Protein AF-A0A2H0I607-F1 (afdb_monomer)

Foldseek 3Di:
DQKDQQVVLQVDDFFDKDKDKDWAADDPCLPVFKDFPHTWIWIWIWTRHPFWIKIFTQWTWGWIDGPNDIDTDIDGGDIATEGCDDDPVCNPRHHYQDPRMGHCSVVSVVSRVVRVD

Solvent-accessible surface area (backbone atoms only — not comparable to full-atom values): 6688 Å² total; per-residue (Å²): 126,63,66,42,82,42,48,69,48,70,72,48,56,65,69,46,70,50,77,49,76,48,75,44,78,61,64,83,69,75,46,92,71,49,38,62,78,40,48,44,32,38,32,35,40,37,30,18,44,95,66,32,37,39,40,30,32,62,31,40,36,36,29,33,36,46,98,88,44,82,43,79,43,77,48,59,76,47,75,49,56,30,25,69,66,88,49,88,91,56,75,74,88,66,44,63,40,58,93,39,28,40,72,42,56,64,55,55,50,52,56,53,48,67,70,74,110

Mean predicted aligned error: 4.35 Å

Sequence (117 aa):
MFHLNVADLLSSYAGDSRELAFNGEVIPGFYPDIVFTKPLSFQLKLVSLDDGIEVIFEILQTEVEYEGDFYMVSISDISRTFREQYDPLAPDDIKFIDKGNIDLKEVLHEEILMAIL

pLDDT: mean 90.96, std 8.46, range [55.78, 97.62]

Secondary structure (DSSP, 8-state):
--EEE-HHHHTS-TT-EEEEEEEEPPPTTSSSSEEESS-EEEEEEEEEETTEEEEEEEEEEEEEEETTEEEEEEE-SEEEEEESS--TT--SS-EE-BTTEEE-HHHHHHHHHHHH-

Nearest PDB structures (foldseek):
  3va8-assembly1_A-2  TM=5.061E-01  e=9.940E+00  Fusarium graminearum

Structure (mmCIF, N/CA/C/O backbone):
data_AF-A0A2H0I607-F1
#
_entry.id   AF-A0A2H0I607-F1
#
loop_
_atom_site.group_PDB
_atom_site.id
_atom_site.type_symbol
_atom_site.label_atom_id
_atom_site.label_alt_id
_atom_site.label_comp_id
_atom_site.label_asym_id
_atom_site.label_entity_id
_atom_site.label_seq_id
_atom_site.pdbx_PDB_ins_code
_atom_site.Cartn_x
_atom_site.Cartn_y
_atom_site.Cartn_z
_atom_site.occupancy
_atom_site.B_iso_or_equiv
_atom_site.auth_seq_id
_atom_site.auth_comp_id
_atom_site.auth_asym_id
_atom_site.auth_atom_id
_atom_site.pdbx_PDB_model_num
ATOM 1 N N . MET A 1 1 ? -7.752 6.379 -3.415 1.00 74.38 1 MET A N 1
ATOM 2 C CA . MET A 1 1 ? -6.983 6.652 -2.178 1.00 74.38 1 MET A CA 1
ATOM 3 C C . MET A 1 1 ? -5.808 5.684 -2.204 1.00 74.38 1 MET A C 1
ATOM 5 O O . MET A 1 1 ? -6.032 4.569 -2.648 1.00 74.38 1 MET A O 1
ATOM 9 N N . PHE A 1 2 ? -4.587 6.103 -1.863 1.00 89.56 2 PHE A N 1
ATOM 10 C CA . PHE A 1 2 ? -3.375 5.247 -1.869 1.00 89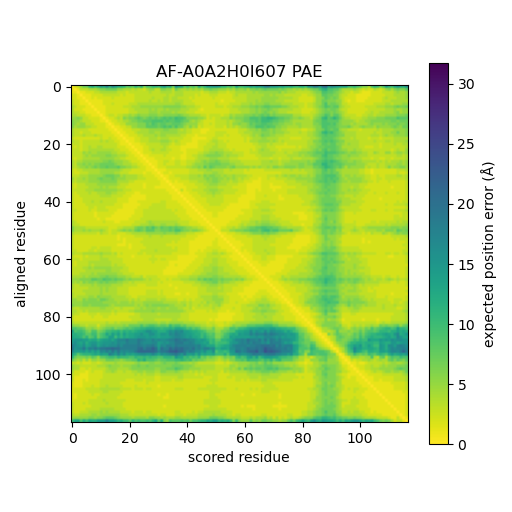.56 2 PHE A CA 1
ATOM 11 C C . PHE A 1 2 ? -2.841 4.759 -3.229 1.00 89.56 2 PHE A C 1
ATOM 13 O O . PHE A 1 2 ? -2.097 3.787 -3.287 1.00 89.56 2 PHE A O 1
ATOM 20 N N . HIS A 1 3 ? -3.179 5.451 -4.318 1.00 91.69 3 HIS A N 1
ATOM 21 C CA . HIS A 1 3 ? -2.532 5.224 -5.611 1.00 91.69 3 HIS A CA 1
ATOM 22 C C . HIS A 1 3 ? -1.309 6.132 -5.724 1.00 91.69 3 HIS A C 1
ATOM 24 O O . HIS A 1 3 ? -1.433 7.344 -5.528 1.00 91.69 3 HIS A O 1
ATOM 30 N N . LEU A 1 4 ? -0.151 5.563 -6.047 1.00 92.94 4 LEU A N 1
ATOM 31 C CA . LEU A 1 4 ? 1.093 6.308 -6.210 1.00 92.94 4 LEU A CA 1
ATOM 32 C C . LEU A 1 4 ? 1.550 6.246 -7.661 1.00 92.94 4 LEU A C 1
ATOM 34 O O . LEU A 1 4 ? 1.650 5.164 -8.232 1.00 92.94 4 LEU A O 1
ATOM 38 N N . ASN A 1 5 ? 1.872 7.402 -8.240 1.00 93.50 5 ASN A N 1
ATOM 39 C CA . ASN A 1 5 ? 2.528 7.461 -9.539 1.00 93.50 5 ASN A CA 1
ATOM 40 C C . ASN A 1 5 ? 4.030 7.208 -9.358 1.00 93.50 5 ASN A C 1
ATOM 42 O O . ASN A 1 5 ? 4.684 7.927 -8.605 1.00 93.50 5 ASN A O 1
ATOM 46 N N . VAL A 1 6 ? 4.562 6.193 -10.030 1.00 93.81 6 VAL A N 1
ATOM 47 C CA . VAL A 1 6 ? 5.965 5.748 -9.968 1.00 93.81 6 VAL A CA 1
ATOM 48 C C . VAL A 1 6 ? 6.641 5.771 -11.341 1.00 93.81 6 VAL A C 1
ATOM 50 O O . VAL A 1 6 ? 7.713 5.201 -11.512 1.00 93.81 6 VAL A O 1
ATOM 53 N N . ALA A 1 7 ? 6.022 6.413 -12.335 1.00 92.62 7 ALA A N 1
ATOM 54 C CA . ALA A 1 7 ? 6.539 6.444 -13.703 1.00 92.62 7 ALA A CA 1
ATOM 55 C C . ALA A 1 7 ? 7.929 7.097 -13.792 1.00 92.62 7 ALA A C 1
ATOM 57 O O . ALA A 1 7 ? 8.752 6.695 -14.608 1.00 92.62 7 ALA A O 1
ATOM 58 N N . ASP A 1 8 ? 8.197 8.082 -12.935 1.00 91.69 8 ASP A N 1
ATOM 59 C CA . ASP A 1 8 ? 9.503 8.723 -12.813 1.00 91.69 8 ASP A CA 1
ATOM 60 C C . ASP A 1 8 ? 10.583 7.739 -12.340 1.00 91.69 8 ASP A C 1
ATOM 62 O O . ASP A 1 8 ? 11.639 7.660 -12.965 1.00 91.69 8 ASP A O 1
ATOM 66 N N . LEU A 1 9 ? 10.293 6.939 -11.310 1.00 92.00 9 LEU A N 1
ATOM 67 C CA . LEU A 1 9 ? 11.195 5.904 -10.785 1.00 92.00 9 LEU A CA 1
ATOM 68 C C . LEU A 1 9 ? 11.400 4.734 -11.753 1.00 92.00 9 LEU A C 1
ATOM 70 O O . LEU A 1 9 ? 12.487 4.174 -11.823 1.00 92.00 9 LEU A O 1
ATOM 74 N N . LEU A 1 10 ? 10.382 4.368 -12.530 1.00 90.31 10 LEU A N 1
ATOM 75 C CA . LEU A 1 10 ? 10.544 3.355 -13.579 1.00 90.31 10 LEU A CA 1
ATOM 76 C C . LEU A 1 10 ? 11.480 3.818 -14.700 1.00 90.31 10 LEU A C 1
ATOM 78 O O . LEU A 1 10 ? 12.116 3.009 -15.364 1.00 90.31 10 LEU A O 1
ATOM 82 N N . SER A 1 11 ? 11.564 5.130 -14.923 1.00 89.75 11 SER A N 1
ATOM 83 C CA . SER A 1 11 ? 12.467 5.719 -15.915 1.00 89.75 11 SER A CA 1
ATOM 84 C C . SER A 1 11 ? 13.861 6.055 -15.369 1.00 89.75 11 SER A C 1
ATOM 86 O O . SER A 1 11 ? 14.683 6.607 -16.105 1.00 89.75 11 SER A O 1
ATOM 88 N N . SER A 1 12 ? 14.115 5.775 -14.088 1.00 90.88 12 SER A N 1
ATOM 89 C CA . SER A 1 12 ? 15.350 6.121 -13.387 1.00 90.88 12 SER A CA 1
ATOM 90 C C . SER A 1 12 ? 16.348 4.956 -13.372 1.00 90.88 12 SER A C 1
ATOM 92 O O . SER A 1 12 ? 16.091 3.895 -13.940 1.00 90.88 12 SER A O 1
ATOM 94 N N . TYR A 1 13 ? 17.521 5.147 -12.765 1.00 91.38 13 TYR A N 1
ATOM 95 C CA . TYR A 1 13 ? 18.481 4.053 -12.617 1.00 91.38 13 TYR A CA 1
ATOM 96 C C . TYR A 1 13 ? 18.065 3.131 -11.468 1.00 91.38 13 TYR A C 1
ATOM 98 O O . TYR A 1 13 ? 17.534 3.593 -10.456 1.00 91.38 13 TYR A O 1
ATOM 106 N N . ALA A 1 14 ? 18.353 1.834 -11.600 1.00 91.69 14 ALA A N 1
ATOM 107 C CA . ALA A 1 14 ? 18.157 0.886 -10.512 1.00 91.69 14 ALA A CA 1
ATOM 108 C C . ALA A 1 14 ? 18.924 1.344 -9.259 1.00 91.69 14 ALA A C 1
ATOM 110 O O . ALA A 1 14 ? 20.099 1.720 -9.324 1.00 91.69 14 ALA A O 1
ATOM 111 N N . GLY A 1 15 ? 18.238 1.325 -8.119 1.00 91.31 15 GLY A N 1
ATOM 112 C CA . GLY A 1 15 ? 18.716 1.854 -6.845 1.00 91.31 15 GLY A CA 1
ATOM 113 C C . GLY A 1 15 ? 18.333 3.310 -6.563 1.00 91.31 15 GLY A C 1
ATOM 114 O O . GLY A 1 15 ? 18.458 3.736 -5.412 1.00 91.31 15 GLY A O 1
ATOM 115 N N . ASP A 1 16 ? 17.830 4.067 -7.546 1.00 95.31 16 ASP A N 1
ATOM 116 C CA . ASP A 1 16 ? 17.247 5.384 -7.280 1.00 95.31 16 ASP A CA 1
ATOM 117 C C . ASP A 1 16 ? 16.035 5.234 -6.358 1.00 95.31 16 ASP A C 1
ATOM 119 O O . ASP A 1 16 ? 15.258 4.282 -6.463 1.00 95.31 16 ASP A O 1
ATOM 123 N N . SER A 1 17 ? 15.870 6.179 -5.432 1.00 95.38 17 SER A N 1
ATOM 124 C CA . SER A 1 17 ? 14.837 6.075 -4.406 1.00 95.38 17 SER A CA 1
ATOM 125 C C . SER A 1 17 ? 14.090 7.374 -4.162 1.00 95.38 17 SER A C 1
ATOM 127 O O . SER A 1 17 ? 14.654 8.462 -4.283 1.00 95.38 17 SER A O 1
ATOM 129 N N . ARG A 1 18 ? 12.833 7.247 -3.735 1.00 95.31 18 ARG A N 1
ATOM 130 C CA . ARG A 1 18 ? 11.968 8.361 -3.343 1.00 95.31 18 ARG A CA 1
ATOM 131 C C . ARG A 1 18 ? 11.226 8.030 -2.060 1.00 95.31 18 ARG A C 1
ATOM 133 O O . ARG A 1 18 ? 10.605 6.977 -1.958 1.00 95.31 18 ARG A O 1
ATOM 140 N N . GLU A 1 19 ? 11.230 8.966 -1.125 1.00 96.00 19 GLU A N 1
ATOM 141 C CA . GLU A 1 19 ? 10.472 8.853 0.118 1.00 96.00 19 GLU A CA 1
ATOM 142 C C . GLU A 1 19 ? 9.126 9.570 0.003 1.00 96.00 19 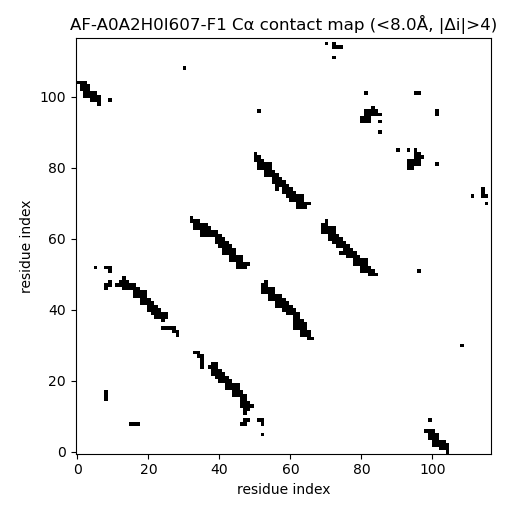GLU A C 1
ATOM 144 O O . GLU A 1 19 ? 9.004 10.618 -0.639 1.00 96.00 19 GLU A O 1
ATOM 149 N N . LEU A 1 20 ? 8.100 8.987 0.616 1.00 94.62 20 LEU A N 1
ATOM 150 C CA . LEU A 1 20 ? 6.748 9.525 0.666 1.00 94.62 20 LEU A CA 1
ATOM 151 C C . LEU A 1 20 ? 6.181 9.330 2.065 1.00 94.62 20 LEU A C 1
ATOM 153 O O . LEU A 1 20 ? 6.390 8.296 2.687 1.00 94.62 20 LEU A O 1
ATOM 157 N N . ALA A 1 21 ? 5.404 10.298 2.534 1.00 95.19 21 ALA A N 1
ATOM 158 C CA . ALA A 1 21 ? 4.678 10.184 3.788 1.00 95.19 21 ALA A CA 1
ATOM 159 C C . ALA A 1 21 ? 3.199 10.485 3.565 1.00 95.19 21 ALA A C 1
ATOM 161 O O . ALA A 1 21 ? 2.833 11.373 2.790 1.00 95.19 21 ALA A O 1
ATOM 162 N N . PHE A 1 22 ? 2.352 9.752 4.272 1.00 94.81 22 PHE A N 1
ATOM 163 C CA . PHE A 1 22 ? 0.919 9.970 4.327 1.00 94.81 22 PHE A CA 1
ATOM 164 C C . PHE A 1 22 ? 0.487 10.059 5.783 1.00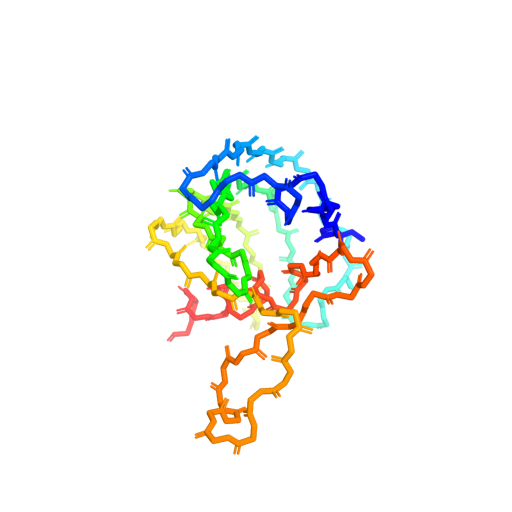 94.81 22 PHE A C 1
ATOM 166 O O . PHE A 1 22 ? 0.927 9.272 6.614 1.00 94.81 22 PHE A O 1
ATOM 173 N N . ASN A 1 23 ? -0.404 10.999 6.076 1.00 96.19 23 ASN A N 1
ATOM 174 C CA . ASN A 1 23 ? -1.137 11.054 7.330 1.00 96.19 23 ASN A CA 1
ATOM 175 C C . ASN A 1 23 ? -2.532 11.596 7.027 1.00 96.19 23 ASN A C 1
ATOM 177 O O . ASN A 1 23 ? -2.667 12.724 6.545 1.00 96.19 23 ASN A O 1
ATOM 181 N N . GLY A 1 24 ? -3.559 10.790 7.262 1.00 94.75 24 GLY A N 1
ATOM 182 C CA . GLY A 1 24 ? -4.923 11.193 6.967 1.00 94.75 24 GLY A CA 1
ATOM 183 C C . GLY A 1 24 ? -5.972 10.237 7.506 1.00 94.75 24 GLY A C 1
ATOM 184 O O . GLY A 1 24 ? -5.704 9.077 7.813 1.00 94.75 24 GLY A O 1
ATOM 185 N N . GLU A 1 25 ? -7.192 10.749 7.614 1.00 94.69 25 GLU A N 1
ATOM 186 C CA . GLU A 1 25 ? -8.356 9.946 7.969 1.00 94.69 25 GLU A CA 1
ATOM 187 C C . GLU A 1 25 ? -8.741 9.022 6.811 1.00 94.69 25 GLU A C 1
ATOM 189 O O . GLU A 1 25 ? -8.695 9.406 5.638 1.00 94.69 25 GLU A O 1
ATOM 194 N N . VAL A 1 26 ? -9.150 7.802 7.152 1.00 94.25 26 VAL A N 1
ATOM 195 C CA . VAL A 1 26 ? -9.733 6.851 6.207 1.00 94.25 26 VAL A CA 1
ATOM 196 C C . VAL A 1 26 ? -11.234 6.827 6.445 1.00 94.25 26 VAL A C 1
ATOM 198 O O . VAL A 1 26 ? -11.690 6.629 7.569 1.00 94.25 26 VAL A O 1
ATOM 201 N N . ILE A 1 27 ? -12.009 7.068 5.387 1.00 92.12 27 ILE A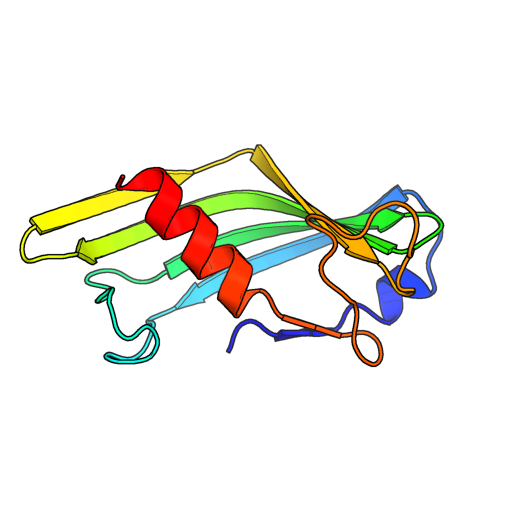 N 1
ATOM 202 C CA . ILE A 1 27 ? -13.467 7.149 5.496 1.00 92.12 27 ILE A CA 1
ATOM 203 C C . ILE A 1 27 ? -14.062 5.812 5.983 1.00 92.12 27 ILE A C 1
ATOM 205 O O . ILE A 1 27 ? -13.633 4.751 5.516 1.00 92.12 27 ILE A O 1
ATOM 209 N N . PRO A 1 28 ? -15.074 5.834 6.874 1.00 89.00 28 PRO A N 1
ATOM 210 C CA . PRO A 1 28 ? -15.771 4.620 7.287 1.00 89.00 28 PRO A CA 1
ATOM 211 C C . PRO A 1 28 ? -16.328 3.846 6.087 1.00 89.00 28 PRO A C 1
ATOM 213 O O . PRO A 1 28 ? -16.880 4.437 5.157 1.00 89.00 28 PRO A O 1
ATOM 216 N N . GLY A 1 29 ? -16.177 2.521 6.109 1.00 89.06 29 GLY A N 1
ATOM 217 C CA . GLY A 1 29 ? -16.588 1.639 5.014 1.00 89.06 29 GLY A CA 1
ATOM 218 C C . GLY A 1 29 ? -15.621 1.587 3.824 1.00 89.06 29 GLY A C 1
ATOM 219 O O . GLY A 1 29 ? -15.949 0.958 2.820 1.00 89.06 29 GLY A O 1
ATOM 220 N N . PHE A 1 30 ? -14.441 2.225 3.902 1.00 92.94 30 PHE A N 1
ATOM 221 C CA . PHE A 1 30 ? -13.392 2.058 2.887 1.00 92.94 30 PHE A CA 1
ATOM 222 C C . PHE A 1 30 ? -12.887 0.610 2.813 1.00 92.94 30 PHE A C 1
ATOM 224 O O . PHE A 1 30 ? -12.783 0.052 1.715 1.00 92.94 30 PHE A O 1
ATOM 231 N N . TYR A 1 31 ? -12.614 0.014 3.978 1.00 94.56 31 TYR A N 1
ATOM 232 C CA . TYR A 1 31 ? -12.502 -1.433 4.148 1.00 94.56 31 TYR A CA 1
ATOM 233 C C . TYR A 1 31 ? -13.796 -1.954 4.788 1.00 94.56 31 TYR A C 1
ATOM 235 O O . TYR A 1 31 ? -14.353 -1.280 5.659 1.00 94.56 31 TYR A O 1
ATOM 243 N N . PRO A 1 32 ? -14.329 -3.096 4.321 1.00 92.19 32 PRO A N 1
ATOM 244 C CA . PRO A 1 32 ? -15.622 -3.609 4.777 1.00 92.19 32 PRO A CA 1
ATOM 245 C C . PRO A 1 32 ? -15.585 -4.200 6.194 1.00 92.19 32 PRO A C 1
ATOM 247 O O . PRO A 1 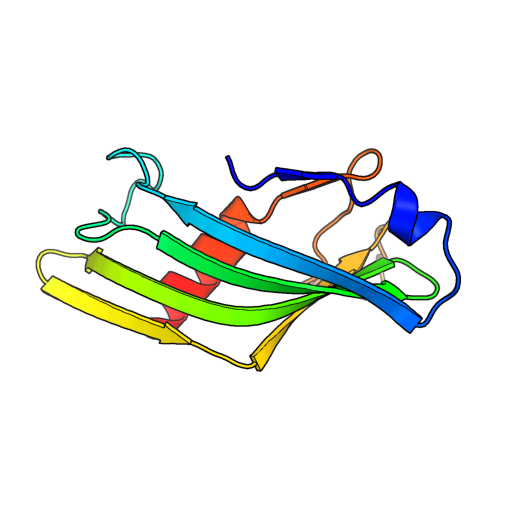32 ? -16.627 -4.320 6.830 1.00 92.19 32 PRO A O 1
ATOM 250 N N . ASP A 1 33 ? -14.403 -4.586 6.659 1.00 94.44 33 ASP A N 1
ATOM 251 C CA . ASP A 1 33 ? -14.131 -5.382 7.857 1.00 94.44 33 ASP A CA 1
ATOM 252 C C . ASP A 1 33 ? -13.367 -4.613 8.945 1.00 94.44 33 ASP A C 1
ATOM 254 O O . ASP A 1 33 ? -13.329 -5.056 10.088 1.00 94.44 33 ASP A O 1
ATOM 258 N N . ILE A 1 34 ? -12.794 -3.453 8.610 1.00 95.00 34 ILE A N 1
ATOM 259 C CA . ILE A 1 34 ? -11.962 -2.650 9.511 1.00 95.00 34 ILE A CA 1
ATOM 260 C C . ILE A 1 34 ? -12.487 -1.218 9.565 1.00 95.00 34 ILE A C 1
ATOM 262 O O . ILE A 1 34 ? -12.724 -0.588 8.529 1.00 95.00 34 ILE A O 1
ATOM 266 N N . VAL A 1 35 ? -12.598 -0.666 10.772 1.00 95.94 35 VAL A N 1
ATOM 267 C CA . VAL A 1 35 ? -12.937 0.746 10.989 1.00 95.94 35 VAL A CA 1
ATOM 268 C C . VAL A 1 35 ? -11.744 1.470 11.599 1.00 95.94 35 VAL A C 1
ATOM 270 O O . VAL A 1 35 ? -11.265 1.102 12.662 1.00 95.94 35 VAL A O 1
ATOM 273 N N . PHE A 1 36 ? -11.264 2.529 10.948 1.00 96.31 36 PHE A N 1
ATOM 274 C CA . PHE A 1 36 ? -10.176 3.352 11.483 1.00 96.31 36 PHE A CA 1
ATOM 275 C C . PHE A 1 36 ? -10.692 4.274 12.588 1.00 96.31 36 PHE A C 1
ATOM 277 O O . PHE A 1 36 ? -11.559 5.114 12.345 1.00 96.31 36 PHE A O 1
ATOM 284 N N . THR A 1 37 ? -10.138 4.143 13.791 1.00 96.19 37 THR A N 1
ATOM 285 C CA . THR A 1 37 ? -10.482 4.973 14.959 1.00 96.19 37 THR A CA 1
ATOM 286 C C . THR A 1 37 ? -9.486 6.113 15.157 1.00 96.19 37 THR A C 1
ATOM 288 O O . THR A 1 37 ? -9.801 7.116 15.802 1.00 96.19 37 THR A O 1
ATOM 291 N N . LYS A 1 38 ? -8.297 5.997 14.553 1.00 96.62 38 LYS A N 1
ATOM 292 C CA . LYS A 1 38 ? -7.297 7.064 14.418 1.00 96.62 38 LYS A CA 1
ATOM 293 C C . LYS A 1 38 ? -6.864 7.228 12.959 1.00 96.62 38 LYS A C 1
ATOM 295 O O . LYS A 1 38 ? -7.030 6.302 12.166 1.00 96.62 38 LYS A O 1
ATOM 300 N N . PRO A 1 39 ? -6.283 8.386 12.590 1.00 96.94 39 PRO A N 1
ATOM 301 C CA . PRO A 1 39 ? -5.702 8.574 11.266 1.00 96.94 39 PRO A CA 1
ATOM 302 C C . PRO A 1 39 ? -4.713 7.462 10.906 1.00 96.94 39 PRO A C 1
ATOM 304 O O . PRO A 1 39 ? -3.994 6.944 11.765 1.00 96.94 39 PRO A O 1
ATOM 307 N N . LEU A 1 40 ? -4.678 7.106 9.626 1.00 96.88 40 LEU A N 1
ATOM 308 C CA . LEU A 1 40 ? -3.654 6.237 9.070 1.00 96.88 40 LEU A CA 1
ATOM 309 C C . LEU A 1 40 ? -2.425 7.085 8.756 1.00 96.88 40 LEU A C 1
ATOM 311 O O . LEU A 1 40 ? -2.510 8.044 7.986 1.00 96.88 40 LEU A O 1
ATOM 315 N N . SER A 1 41 ? -1.289 6.712 9.333 1.00 96.75 41 SER A N 1
ATOM 316 C CA . SER A 1 41 ? 0.003 7.335 9.080 1.00 96.75 41 SER A CA 1
ATOM 317 C C . SER A 1 41 ? 0.971 6.302 8.529 1.00 96.75 41 SER A C 1
ATOM 319 O O . SER A 1 41 ? 1.118 5.229 9.107 1.00 96.75 41 SER A O 1
ATOM 321 N N . PHE A 1 42 ? 1.663 6.617 7.4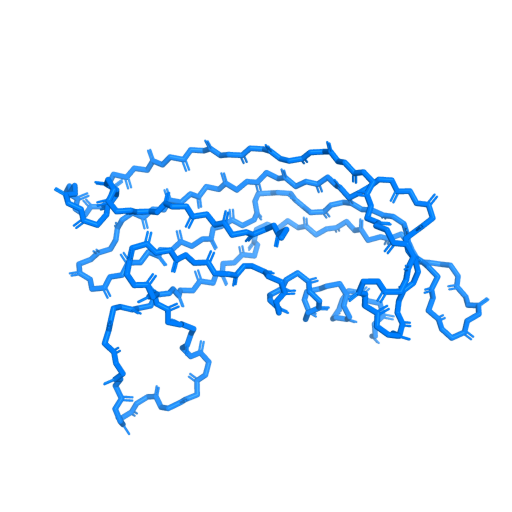39 1.00 96.00 42 PHE A N 1
ATOM 322 C CA . PHE A 1 42 ? 2.753 5.781 6.952 1.00 96.00 42 PHE A CA 1
ATOM 323 C C . PHE A 1 42 ? 3.869 6.591 6.303 1.00 96.00 42 PHE A C 1
ATOM 325 O O . PHE A 1 42 ? 3.634 7.667 5.748 1.00 96.00 42 PHE A O 1
ATOM 332 N N . GLN A 1 43 ? 5.073 6.032 6.338 1.00 97.06 43 GLN A N 1
ATOM 333 C CA . GLN A 1 43 ? 6.232 6.499 5.589 1.00 97.06 43 GLN A CA 1
ATOM 334 C C . GLN A 1 43 ? 6.727 5.363 4.707 1.00 97.06 43 GLN A C 1
ATOM 336 O O . GLN A 1 43 ? 6.881 4.228 5.159 1.00 97.06 43 GLN A O 1
ATOM 341 N N . LEU A 1 44 ? 6.940 5.684 3.440 1.00 96.44 44 LEU A N 1
ATOM 342 C CA . LEU A 1 44 ? 7.386 4.763 2.418 1.00 96.44 44 LEU A CA 1
ATOM 343 C C . LEU A 1 44 ? 8.720 5.218 1.868 1.00 96.44 44 LEU A C 1
ATOM 345 O O . LEU A 1 44 ? 8.894 6.398 1.559 1.00 96.44 44 LEU A O 1
ATOM 349 N N . LYS A 1 45 ? 9.576 4.248 1.591 1.00 97.06 45 LYS A N 1
ATOM 350 C CA . LYS A 1 45 ? 10.693 4.391 0.676 1.00 97.06 45 LYS A CA 1
ATOM 351 C C . LYS A 1 45 ? 10.426 3.537 -0.555 1.00 97.06 45 LYS A C 1
ATOM 353 O O . LYS A 1 45 ? 10.262 2.326 -0.466 1.00 97.06 45 LYS A O 1
ATOM 358 N N . LEU A 1 46 ? 10.356 4.189 -1.706 1.00 96.19 46 LEU A N 1
ATOM 359 C CA . LEU A 1 46 ? 10.257 3.549 -3.010 1.00 96.19 46 LEU A CA 1
ATOM 360 C C . LEU A 1 46 ? 11.663 3.418 -3.583 1.00 96.19 46 LEU A C 1
ATOM 362 O O . LEU A 1 46 ? 12.382 4.415 -3.605 1.00 96.19 46 LEU A O 1
ATOM 366 N N . VAL A 1 47 ? 12.045 2.237 -4.054 1.00 96.31 47 VAL A N 1
ATOM 367 C CA . VAL A 1 47 ? 13.348 1.975 -4.676 1.00 96.31 47 VAL A CA 1
ATOM 368 C C . VAL A 1 47 ? 13.124 1.387 -6.063 1.00 96.31 47 VAL A C 1
ATOM 370 O O . VAL A 1 47 ? 12.359 0.438 -6.224 1.00 96.31 47 VAL A O 1
ATOM 373 N N . SER A 1 48 ? 13.769 1.970 -7.069 1.00 95.38 48 SER A N 1
ATOM 374 C CA . SER A 1 48 ? 13.741 1.469 -8.439 1.00 95.38 48 SER A CA 1
ATOM 375 C C . SER A 1 48 ? 14.546 0.173 -8.552 1.00 95.38 48 SER A C 1
ATOM 377 O O . SER A 1 48 ? 15.684 0.101 -8.079 1.00 95.38 48 SER A O 1
ATOM 379 N N . LEU A 1 49 ? 13.949 -0.851 -9.156 1.00 92.31 49 LEU A N 1
ATOM 380 C CA . LEU A 1 49 ? 14.571 -2.134 -9.479 1.00 92.31 49 LEU A CA 1
ATOM 381 C C . LEU A 1 49 ? 14.717 -2.262 -11.001 1.00 92.31 49 LEU A C 1
ATOM 383 O O . LEU A 1 49 ? 14.095 -1.520 -11.755 1.00 92.31 49 LEU A O 1
ATOM 387 N N . ASP A 1 50 ? 15.490 -3.247 -11.460 1.00 88.50 50 ASP A N 1
ATOM 388 C CA . ASP A 1 50 ? 15.661 -3.502 -12.898 1.00 88.50 50 ASP A CA 1
ATOM 389 C C . ASP A 1 50 ? 14.344 -3.869 -13.614 1.00 88.50 50 ASP A C 1
ATOM 391 O O . ASP A 1 50 ? 14.217 -3.654 -14.818 1.00 88.50 50 ASP A O 1
ATOM 395 N N . ASP A 1 51 ? 13.370 -4.436 -12.895 1.00 86.12 51 ASP A N 1
ATOM 396 C CA . ASP A 1 51 ? 12.099 -4.930 -13.442 1.00 86.12 51 ASP A CA 1
ATOM 397 C C . ASP A 1 51 ? 10.856 -4.490 -12.642 1.00 86.12 51 ASP A C 1
ATOM 399 O O . ASP A 1 51 ? 9.772 -5.081 -12.762 1.00 86.12 51 ASP A O 1
ATOM 403 N N . GLY A 1 52 ? 10.987 -3.448 -11.818 1.00 91.75 52 GLY A N 1
ATOM 404 C CA . GLY A 1 52 ? 9.892 -2.997 -10.971 1.00 91.75 52 GLY A CA 1
ATOM 405 C C . GLY A 1 52 ? 10.272 -1.960 -9.924 1.00 91.75 52 GLY A C 1
ATOM 406 O O . GLY A 1 52 ? 11.260 -1.245 -10.045 1.00 91.75 52 GLY A O 1
ATOM 407 N N . ILE A 1 53 ? 9.457 -1.885 -8.876 1.00 93.94 53 ILE A N 1
ATOM 408 C CA . ILE A 1 53 ? 9.631 -0.984 -7.739 1.00 93.94 53 ILE A CA 1
ATOM 409 C C . ILE A 1 53 ? 9.533 -1.796 -6.451 1.00 93.94 53 ILE A C 1
ATOM 411 O O . ILE A 1 53 ? 8.560 -2.520 -6.230 1.00 93.94 53 ILE A O 1
ATOM 415 N N . GLU A 1 54 ? 10.511 -1.636 -5.570 1.00 94.69 54 GLU A N 1
ATOM 416 C CA . GLU A 1 54 ? 10.396 -2.057 -4.180 1.00 94.69 54 GLU A CA 1
ATOM 417 C C . GLU A 1 54 ? 9.749 -0.938 -3.360 1.00 94.69 54 GLU A C 1
ATOM 419 O O . GLU A 1 54 ? 10.159 0.222 -3.420 1.00 94.69 54 GLU A O 1
ATOM 424 N N . VAL A 1 55 ? 8.723 -1.286 -2.592 1.00 95.00 55 VAL A N 1
ATOM 425 C CA . VAL A 1 55 ? 8.032 -0.397 -1.660 1.00 95.00 55 VAL A CA 1
ATOM 426 C C . VAL A 1 55 ? 8.349 -0.864 -0.252 1.00 95.00 55 VAL A C 1
ATOM 428 O O . VAL A 1 55 ? 7.954 -1.960 0.137 1.00 95.00 55 VAL A O 1
ATOM 431 N N . ILE A 1 56 ? 9.038 -0.025 0.511 1.00 95.69 56 ILE A N 1
ATOM 432 C CA . ILE A 1 56 ? 9.425 -0.296 1.893 1.00 95.69 56 ILE A CA 1
ATOM 433 C C . ILE A 1 56 ? 8.591 0.600 2.803 1.00 95.69 56 ILE A C 1
ATOM 435 O O . ILE A 1 56 ? 8.700 1.822 2.732 1.00 95.69 56 ILE A O 1
ATOM 439 N N . PHE A 1 57 ? 7.767 0.008 3.661 1.00 95.62 57 PHE A N 1
ATOM 440 C CA . PHE A 1 57 ? 7.086 0.709 4.743 1.00 95.62 57 PHE A CA 1
ATOM 441 C C . PHE A 1 57 ? 8.066 0.891 5.895 1.00 95.62 57 PHE A C 1
ATOM 443 O O . PHE A 1 57 ? 8.284 -0.021 6.688 1.00 95.62 57 PHE A O 1
ATOM 450 N N . GLU A 1 58 ? 8.649 2.081 5.997 1.00 96.19 58 GLU A N 1
ATOM 451 C CA . GLU A 1 58 ? 9.516 2.435 7.124 1.00 96.19 58 GLU A CA 1
ATOM 452 C C . GLU A 1 58 ? 8.695 2.517 8.414 1.00 96.19 58 GLU A C 1
ATOM 454 O O . GLU A 1 58 ? 9.130 2.074 9.475 1.00 96.19 58 GLU A O 1
ATOM 459 N N . ILE A 1 59 ? 7.467 3.033 8.309 1.00 95.81 59 ILE A N 1
ATOM 460 C CA . ILE A 1 59 ? 6.493 3.007 9.395 1.00 95.81 59 ILE A CA 1
ATOM 461 C C . ILE A 1 59 ? 5.070 2.938 8.840 1.00 95.81 59 ILE A C 1
ATOM 463 O O . ILE A 1 59 ? 4.750 3.595 7.850 1.00 95.81 59 ILE A O 1
ATOM 467 N N . LEU A 1 60 ? 4.211 2.165 9.497 1.00 96.81 60 LEU A N 1
ATOM 468 C CA . LEU A 1 60 ? 2.769 2.090 9.280 1.00 96.81 60 LEU A CA 1
ATOM 469 C C . LEU A 1 60 ? 2.085 2.098 10.646 1.00 96.81 60 LEU A C 1
ATOM 471 O O . LEU A 1 60 ? 2.283 1.186 11.447 1.00 96.81 60 LEU A O 1
ATOM 475 N N . GLN A 1 61 ? 1.299 3.133 10.924 1.00 97.62 61 GLN A N 1
ATOM 476 C CA . GLN A 1 61 ? 0.699 3.368 12.230 1.00 97.62 61 GLN A CA 1
ATOM 477 C C . GLN A 1 61 ? -0.750 3.798 12.129 1.00 97.62 61 GLN A C 1
ATOM 479 O O . GLN A 1 61 ? -1.096 4.711 11.376 1.00 97.62 61 GLN A O 1
ATOM 484 N N . THR A 1 62 ? -1.589 3.171 1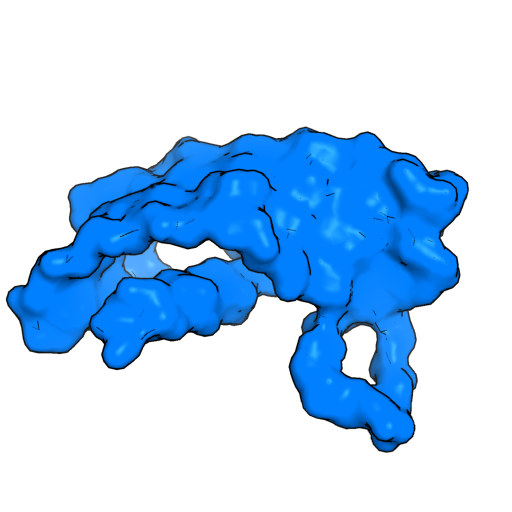2.945 1.00 97.50 62 THR A N 1
ATOM 485 C CA . THR A 1 62 ? -2.979 3.573 13.126 1.00 97.50 62 THR A CA 1
ATOM 486 C C . THR A 1 62 ? -3.596 2.882 14.348 1.00 97.50 62 THR A C 1
ATOM 488 O O . THR A 1 62 ? -2.939 2.127 15.066 1.00 97.50 62 THR A O 1
ATOM 491 N N . GLU A 1 63 ? -4.873 3.142 14.588 1.00 97.44 63 GLU A N 1
ATOM 492 C CA . GLU A 1 63 ? -5.714 2.368 15.491 1.00 97.44 63 GLU A CA 1
ATOM 493 C C . GLU A 1 63 ? -6.989 2.005 14.739 1.00 97.44 63 GLU A C 1
ATOM 495 O O . GLU A 1 63 ? -7.574 2.849 14.047 1.00 97.44 63 GLU A O 1
ATOM 500 N N . VAL A 1 64 ? -7.369 0.735 14.838 1.00 97.00 64 VAL A N 1
ATOM 501 C CA . VAL A 1 64 ? -8.514 0.178 14.129 1.00 97.00 64 VAL A CA 1
ATOM 502 C C . VAL A 1 64 ? -9.407 -0.617 15.069 1.00 97.00 64 VAL A C 1
ATOM 504 O O . VAL A 1 64 ? -8.938 -1.211 16.037 1.00 97.00 64 VAL A O 1
ATOM 507 N N . GLU A 1 65 ? -10.694 -0.637 14.761 1.00 96.56 65 GLU A N 1
ATOM 508 C CA . GLU A 1 65 ? -11.670 -1.563 15.318 1.00 96.56 65 GLU A CA 1
ATOM 509 C C . GLU A 1 65 ? -11.863 -2.724 14.333 1.00 96.56 65 GLU A C 1
ATOM 511 O O . GLU A 1 65 ? -12.112 -2.501 13.141 1.00 96.56 65 GLU A O 1
ATOM 516 N N . TYR A 1 66 ? -11.741 -3.951 14.837 1.00 96.06 66 TYR A N 1
ATOM 517 C CA . TYR A 1 66 ? -11.946 -5.196 14.101 1.00 96.06 66 TYR A CA 1
ATOM 518 C C . TYR A 1 66 ? -12.715 -6.175 14.989 1.00 96.06 66 TYR A C 1
ATOM 520 O O . TYR A 1 66 ? -12.363 -6.367 16.148 1.00 96.06 66 TYR A O 1
ATOM 528 N N . GLU A 1 67 ? -13.811 -6.737 14.475 1.00 93.81 67 GLU A N 1
ATOM 529 C CA . GLU A 1 67 ? -14.700 -7.658 15.213 1.00 93.81 67 GLU A CA 1
ATOM 530 C C . GLU A 1 67 ? -15.178 -7.158 16.602 1.00 93.81 67 GLU A C 1
ATOM 532 O O . GLU A 1 67 ? -15.600 -7.942 17.449 1.00 93.81 67 GLU A O 1
ATOM 537 N N . GLY A 1 68 ? -15.199 -5.835 16.811 1.00 93.81 68 GLY A N 1
ATOM 538 C CA . GLY A 1 68 ? -15.636 -5.183 18.053 1.00 93.81 68 GLY A CA 1
ATOM 539 C C . GLY A 1 68 ? -14.524 -4.919 19.074 1.00 93.81 68 GLY A C 1
ATOM 540 O O . GLY A 1 68 ? -14.796 -4.307 20.109 1.00 93.81 68 GLY A O 1
ATOM 541 N N . ASP A 1 69 ? -13.290 -5.328 18.779 1.00 96.00 69 ASP A N 1
ATOM 542 C CA . ASP A 1 69 ? -12.102 -5.053 19.583 1.00 96.00 69 ASP A CA 1
ATOM 543 C C . ASP A 1 69 ? -11.225 -3.969 18.933 1.00 96.00 69 ASP A C 1
ATOM 545 O O . ASP A 1 69 ? -11.220 -3.779 17.715 1.00 96.00 69 ASP A O 1
ATOM 549 N N . PHE A 1 70 ? -10.479 -3.235 19.764 1.00 96.31 70 PHE A N 1
ATOM 550 C CA . PHE A 1 70 ? -9.603 -2.143 19.330 1.00 96.31 70 PHE A CA 1
ATOM 551 C C . PHE A 1 70 ? -8.145 -2.590 19.302 1.00 96.31 70 PHE A C 1
ATOM 553 O O . PHE A 1 70 ? -7.607 -3.054 20.311 1.00 96.31 70 PHE A O 1
ATOM 560 N N . TYR A 1 71 ? -7.483 -2.351 18.175 1.00 97.50 71 TYR A N 1
ATOM 561 C CA . TYR A 1 71 ? -6.105 -2.752 17.937 1.00 97.50 71 TYR A CA 1
ATOM 562 C C . TYR A 1 71 ? -5.245 -1.551 17.563 1.00 97.50 71 TYR A C 1
ATOM 564 O O . TYR A 1 71 ? -5.579 -0.761 16.677 1.00 97.50 71 TYR A O 1
ATOM 572 N N . MET A 1 72 ? -4.098 -1.432 18.228 1.00 96.94 72 MET A N 1
ATOM 573 C CA . MET A 1 72 ? -3.054 -0.495 17.829 1.00 96.94 72 MET A CA 1
ATOM 574 C C . MET A 1 72 ? -2.147 -1.180 16.813 1.00 96.94 72 MET A C 1
ATOM 576 O O . MET A 1 72 ? -1.483 -2.162 17.136 1.00 96.94 72 MET A O 1
ATOM 580 N N . VAL A 1 73 ? -2.090 -0.630 15.604 1.00 97.00 73 VAL A N 1
ATOM 581 C CA . VAL A 1 73 ? -1.219 -1.121 14.537 1.00 97.00 73 VAL A CA 1
ATOM 582 C C . VAL A 1 73 ? 0.021 -0.244 14.500 1.00 97.00 73 VAL A C 1
ATOM 584 O O . VAL A 1 73 ? -0.076 0.976 14.372 1.00 97.00 73 VAL A O 1
ATOM 587 N N . SER A 1 74 ? 1.188 -0.865 14.632 1.00 96.19 74 SER A N 1
ATOM 588 C CA . SER A 1 74 ? 2.482 -0.206 14.474 1.00 96.19 74 SER A CA 1
ATOM 589 C C . SER A 1 74 ? 3.460 -1.201 13.875 1.00 96.19 74 SER A C 1
ATOM 591 O O . SER A 1 74 ? 4.008 -2.037 14.589 1.00 96.19 74 SER A O 1
ATOM 593 N N . ILE A 1 75 ? 3.668 -1.099 12.568 1.00 93.94 75 ILE A N 1
ATOM 594 C CA . ILE A 1 75 ? 4.546 -1.986 11.809 1.00 93.94 75 ILE A CA 1
ATOM 595 C C . ILE A 1 75 ? 5.667 -1.165 11.176 1.00 93.94 75 ILE A C 1
ATOM 597 O O . ILE A 1 75 ? 5.473 0.004 10.836 1.00 93.94 75 ILE A O 1
ATOM 601 N N . SER A 1 76 ? 6.840 -1.769 11.035 1.00 93.81 76 SER A N 1
ATOM 602 C CA . SER A 1 76 ? 8.012 -1.178 10.395 1.00 93.81 76 SER A CA 1
ATOM 603 C C . SER A 1 76 ? 8.738 -2.226 9.558 1.00 93.81 76 SER A C 1
ATOM 605 O O . SER A 1 76 ? 8.578 -3.426 9.780 1.00 93.81 76 SER A O 1
ATOM 607 N N . ASP A 1 77 ? 9.545 -1.753 8.613 1.00 92.19 77 ASP A N 1
ATOM 608 C CA . ASP A 1 77 ? 10.456 -2.552 7.789 1.00 92.19 77 ASP A CA 1
ATOM 609 C C . ASP A 1 77 ? 9.770 -3.655 6.957 1.00 92.19 77 ASP A C 1
ATOM 611 O O . ASP A 1 77 ? 10.353 -4.709 6.696 1.00 92.19 77 ASP A O 1
ATOM 615 N N . ILE A 1 78 ? 8.534 -3.414 6.502 1.00 92.12 78 ILE A N 1
ATOM 616 C CA . ILE A 1 78 ? 7.848 -4.307 5.554 1.00 92.12 78 ILE A CA 1
ATOM 617 C C . ILE A 1 78 ? 8.239 -3.918 4.133 1.00 92.12 78 ILE A C 1
ATOM 619 O O . ILE A 1 78 ? 8.091 -2.755 3.759 1.00 92.12 78 ILE A O 1
ATOM 623 N N . SER A 1 79 ? 8.644 -4.886 3.309 1.00 92.06 79 SER A N 1
ATOM 624 C CA . SER A 1 79 ? 8.847 -4.675 1.875 1.00 92.06 79 SER A CA 1
ATOM 625 C C . SER A 1 79 ? 7.824 -5.423 1.016 1.00 92.06 79 SER A C 1
ATOM 627 O O . SER A 1 79 ? 7.387 -6.540 1.317 1.00 92.06 79 SER A O 1
ATOM 629 N N . ARG A 1 80 ? 7.426 -4.779 -0.083 1.00 91.94 80 ARG A N 1
ATOM 630 C CA . ARG A 1 80 ? 6.595 -5.347 -1.151 1.00 91.94 80 ARG A CA 1
ATOM 631 C C . ARG A 1 80 ? 7.193 -4.980 -2.498 1.00 91.94 80 ARG A C 1
ATOM 633 O O . ARG A 1 80 ? 7.566 -3.830 -2.719 1.00 91.94 80 ARG A O 1
ATOM 640 N N . THR A 1 81 ? 7.254 -5.940 -3.412 1.00 92.12 81 THR A N 1
ATOM 641 C CA . THR A 1 81 ? 7.763 -5.714 -4.767 1.00 92.12 81 THR A CA 1
ATOM 642 C C . THR A 1 81 ? 6.610 -5.626 -5.752 1.00 92.12 81 THR A C 1
ATOM 644 O O . THR A 1 81 ? 5.758 -6.511 -5.810 1.00 92.12 81 THR A O 1
ATOM 647 N N . PHE A 1 82 ? 6.612 -4.566 -6.553 1.00 92.19 82 PHE A N 1
ATOM 648 C CA . PHE A 1 82 ? 5.684 -4.370 -7.656 1.00 92.19 82 PHE A CA 1
ATOM 649 C C . PHE A 1 82 ? 6.433 -4.521 -8.974 1.00 92.19 82 PHE A C 1
ATOM 651 O O . PHE A 1 82 ? 7.463 -3.876 -9.156 1.00 92.19 82 PHE A O 1
ATOM 658 N N . ARG A 1 83 ? 5.925 -5.336 -9.902 1.00 89.88 83 ARG A N 1
ATOM 659 C CA . ARG A 1 83 ? 6.566 -5.561 -11.211 1.00 89.88 83 ARG A CA 1
ATOM 660 C C . ARG A 1 83 ? 5.747 -5.001 -12.366 1.00 89.88 83 ARG A C 1
ATOM 662 O O . ARG A 1 83 ? 4.520 -4.922 -12.296 1.00 89.88 83 ARG A O 1
ATOM 669 N N . GLU A 1 84 ? 6.430 -4.639 -13.450 1.00 83.19 84 GLU A N 1
ATOM 670 C CA . GLU A 1 84 ? 5.776 -4.186 -14.689 1.00 83.19 84 GLU A CA 1
ATOM 671 C C . GLU A 1 84 ? 5.159 -5.338 -15.493 1.00 83.19 84 GLU A C 1
ATOM 673 O O . GLU A 1 84 ? 4.202 -5.136 -16.242 1.00 83.19 84 GLU A O 1
ATOM 678 N N . GLN A 1 85 ? 5.704 -6.549 -15.361 1.00 81.25 85 GLN A N 1
ATOM 679 C CA . GLN A 1 85 ? 5.291 -7.709 -16.146 1.00 81.25 85 GLN A CA 1
ATOM 680 C C . GLN A 1 85 ? 4.897 -8.878 -15.248 1.00 81.25 85 GLN A C 1
ATOM 682 O O . GLN A 1 85 ? 5.521 -9.143 -14.222 1.00 81.25 85 GLN A O 1
ATOM 687 N N . TYR A 1 86 ? 3.856 -9.589 -15.675 1.00 71.25 86 TYR A N 1
ATOM 688 C CA . TYR A 1 86 ? 3.455 -10.859 -15.087 1.00 71.25 86 TYR A CA 1
ATOM 689 C C . TYR A 1 86 ? 4.492 -11.939 -15.399 1.00 71.25 86 TYR A C 1
ATOM 691 O O . TYR A 1 86 ? 4.737 -12.227 -16.573 1.00 71.25 86 TYR A O 1
ATOM 699 N N . ASP A 1 87 ? 5.060 -12.553 -14.358 1.00 68.81 87 ASP A N 1
ATOM 700 C CA . ASP A 1 87 ? 5.906 -13.736 -14.493 1.00 68.81 87 ASP A CA 1
ATOM 701 C C . ASP A 1 87 ? 5.074 -15.010 -14.237 1.00 68.81 87 ASP A C 1
ATOM 703 O O . ASP A 1 87 ? 4.718 -15.299 -13.092 1.00 68.81 87 ASP A O 1
ATOM 707 N N . PRO A 1 88 ? 4.764 -15.812 -15.273 1.00 69.12 88 PRO A N 1
ATOM 708 C CA . PRO A 1 88 ? 4.012 -17.057 -15.114 1.00 69.12 88 PRO A CA 1
ATOM 709 C C . PRO A 1 88 ? 4.760 -18.132 -14.310 1.00 69.12 88 PRO A C 1
ATOM 711 O O . PRO A 1 88 ? 4.152 -19.133 -13.933 1.00 69.12 88 PRO A O 1
ATOM 714 N N . LEU A 1 89 ? 6.067 -17.968 -14.077 1.00 71.19 89 LEU A N 1
ATOM 715 C CA . LEU A 1 89 ? 6.887 -18.885 -13.282 1.00 71.19 89 LEU A CA 1
ATOM 716 C C . LEU A 1 89 ? 6.900 -18.526 -11.788 1.00 71.19 89 LEU A C 1
ATOM 718 O O . LEU A 1 89 ? 7.299 -19.361 -10.977 1.00 71.19 89 LEU A O 1
ATOM 722 N N . ALA A 1 90 ? 6.434 -17.327 -11.428 1.00 63.62 90 ALA A N 1
ATOM 723 C CA . ALA A 1 90 ? 6.284 -16.849 -10.057 1.00 63.62 90 ALA A CA 1
ATOM 724 C C . ALA A 1 90 ? 4.899 -16.188 -9.880 1.00 63.62 90 ALA A C 1
ATOM 726 O O . ALA A 1 90 ? 4.803 -14.973 -9.727 1.00 63.62 90 ALA A O 1
ATOM 727 N N . PRO A 1 91 ? 3.807 -16.976 -9.948 1.00 61.03 91 PRO A N 1
ATOM 728 C CA . PRO A 1 91 ? 2.445 -16.442 -9.935 1.00 61.03 91 PRO A CA 1
ATOM 729 C C . PRO A 1 91 ? 2.007 -15.912 -8.563 1.00 61.03 91 PRO A C 1
ATOM 731 O O . PRO A 1 91 ? 1.023 -15.177 -8.495 1.00 61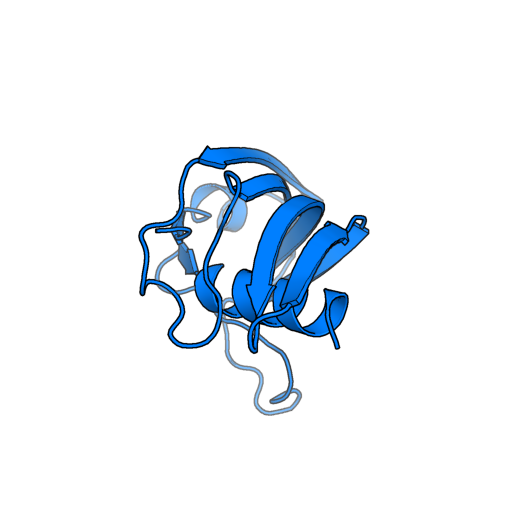.03 91 PRO A O 1
ATOM 734 N N . ASP A 1 92 ? 2.712 -16.293 -7.498 1.00 55.78 92 ASP A N 1
ATOM 735 C CA . ASP A 1 92 ? 2.352 -15.958 -6.127 1.00 55.78 92 ASP A CA 1
ATOM 736 C C . ASP A 1 92 ? 3.063 -14.669 -5.686 1.00 55.78 92 ASP A C 1
ATOM 738 O O . ASP A 1 92 ? 4.277 -14.523 -5.829 1.00 55.78 92 ASP A O 1
ATOM 742 N N . ASP A 1 93 ? 2.276 -13.752 -5.119 1.00 58.59 93 ASP A N 1
ATOM 743 C CA . ASP A 1 93 ? 2.705 -12.560 -4.369 1.00 58.59 93 ASP A CA 1
ATOM 744 C C . ASP A 1 93 ? 3.247 -11.356 -5.166 1.00 58.59 93 ASP A C 1
ATOM 746 O O . ASP A 1 93 ? 3.689 -10.360 -4.589 1.00 58.59 93 ASP A O 1
ATOM 750 N N . ILE A 1 94 ? 3.172 -11.386 -6.499 1.00 66.19 94 ILE A N 1
ATOM 751 C CA . ILE A 1 94 ? 3.586 -10.245 -7.327 1.00 66.19 94 ILE A CA 1
ATOM 752 C C . ILE A 1 94 ? 2.401 -9.303 -7.555 1.00 66.19 94 ILE A C 1
ATOM 754 O O . ILE A 1 94 ? 1.448 -9.637 -8.260 1.00 66.19 94 ILE A O 1
ATOM 758 N N . LYS A 1 95 ? 2.481 -8.093 -6.989 1.00 82.38 95 LYS A N 1
ATOM 759 C CA . LYS A 1 95 ? 1.570 -6.985 -7.317 1.00 82.38 95 LYS A CA 1
ATOM 760 C C . LYS A 1 95 ? 2.082 -6.250 -8.563 1.00 82.38 95 LYS A C 1
ATOM 762 O O . LYS A 1 95 ? 3.284 -6.209 -8.829 1.00 82.38 95 LYS A O 1
ATOM 767 N N . PHE A 1 96 ? 1.175 -5.683 -9.356 1.00 84.94 96 PHE A N 1
ATOM 768 C CA . PHE A 1 96 ? 1.509 -5.132 -10.677 1.00 84.94 96 PHE A CA 1
ATOM 769 C C . PHE A 1 96 ? 1.492 -3.612 -10.709 1.00 84.94 96 PHE A C 1
ATOM 771 O O . PHE A 1 96 ? 0.697 -2.966 -10.024 1.00 84.94 96 PHE A O 1
ATOM 778 N N . ILE A 1 97 ? 2.354 -3.050 -11.553 1.00 87.00 97 ILE A N 1
ATOM 779 C CA . ILE A 1 97 ? 2.350 -1.626 -11.872 1.00 87.00 97 ILE A CA 1
ATOM 780 C C . ILE A 1 97 ? 1.438 -1.394 -13.083 1.00 87.00 97 ILE A C 1
ATOM 782 O O . ILE A 1 97 ? 1.750 -1.821 -14.192 1.00 87.00 97 ILE A O 1
ATOM 786 N N . ASP A 1 98 ? 0.322 -0.683 -12.896 1.00 88.12 98 ASP A N 1
ATOM 787 C CA . ASP A 1 98 ? -0.593 -0.323 -13.987 1.00 88.12 98 ASP A CA 1
ATOM 788 C C . ASP A 1 98 ? -0.312 1.098 -14.485 1.00 88.12 98 ASP A C 1
ATOM 790 O O . ASP A 1 98 ? -0.536 2.094 -13.787 1.00 88.12 98 ASP A O 1
ATOM 794 N N . LYS A 1 99 ? 0.194 1.204 -15.720 1.00 87.31 99 LYS A N 1
ATOM 795 C CA . LYS A 1 99 ? 0.480 2.484 -16.403 1.00 87.31 99 LYS A CA 1
ATOM 796 C C . LYS A 1 99 ? 1.312 3.447 -15.544 1.00 87.31 99 LYS A C 1
ATOM 798 O O . LYS A 1 99 ? 1.023 4.643 -15.478 1.00 87.31 99 LYS A O 1
ATOM 803 N N . GLY A 1 100 ? 2.328 2.912 -14.867 1.00 89.50 100 GLY A N 1
ATOM 804 C CA . GLY A 1 100 ? 3.199 3.676 -13.974 1.00 89.50 100 GLY A CA 1
ATOM 805 C C . GLY A 1 100 ? 2.556 4.052 -12.639 1.00 89.50 100 GLY A C 1
ATOM 806 O O . GLY A 1 100 ? 3.009 5.002 -12.008 1.00 89.50 100 GLY A O 1
ATOM 807 N N . ASN A 1 101 ? 1.502 3.353 -12.211 1.00 92.69 101 ASN A N 1
ATOM 808 C CA . ASN A 1 101 ? 0.881 3.540 -10.903 1.00 92.69 101 ASN A CA 1
ATOM 809 C C . ASN A 1 101 ? 0.868 2.232 -10.115 1.00 92.69 101 ASN A C 1
ATOM 811 O O . ASN A 1 101 ? 0.621 1.164 -10.671 1.00 92.69 101 ASN A O 1
ATOM 815 N N . ILE A 1 102 ? 1.085 2.345 -8.810 1.00 93.69 102 ILE A N 1
ATOM 816 C CA . ILE A 1 102 ? 0.896 1.259 -7.846 1.00 93.69 102 ILE A CA 1
ATOM 817 C C . ILE A 1 102 ? -0.310 1.574 -6.965 1.00 93.69 102 ILE A C 1
ATOM 819 O O . ILE A 1 102 ? -0.501 2.727 -6.563 1.00 93.69 102 ILE A O 1
ATOM 823 N N . ASP A 1 103 ? -1.118 0.558 -6.669 1.00 92.81 103 ASP A N 1
ATOM 824 C CA . ASP A 1 103 ? -2.203 0.648 -5.693 1.00 92.81 103 ASP A CA 1
ATOM 825 C C . ASP A 1 103 ? -1.784 -0.042 -4.395 1.00 92.81 103 ASP A C 1
ATOM 827 O O . ASP A 1 103 ? -1.524 -1.245 -4.362 1.00 92.81 103 ASP A O 1
ATOM 831 N N . LEU A 1 104 ? -1.710 0.734 -3.316 1.00 93.81 104 LEU A N 1
ATOM 832 C CA . LEU A 1 104 ? -1.366 0.226 -1.992 1.00 93.81 104 LEU A CA 1
ATOM 833 C C . LEU A 1 104 ? -2.590 -0.191 -1.179 1.00 93.81 104 LEU A C 1
ATOM 835 O O . LEU A 1 104 ? -2.422 -0.633 -0.048 1.00 93.81 104 LEU A O 1
ATOM 839 N N . LYS A 1 105 ? -3.812 -0.049 -1.706 1.00 93.06 105 LYS A N 1
ATOM 840 C CA . LYS A 1 105 ? -5.039 -0.379 -0.974 1.00 93.06 105 LYS A CA 1
ATOM 841 C C . LYS A 1 105 ? -5.012 -1.805 -0.417 1.00 93.06 105 LYS A C 1
ATOM 843 O O . LYS A 1 105 ? -5.231 -1.998 0.772 1.00 93.06 105 LYS A O 1
ATOM 848 N N . GLU A 1 106 ? -4.744 -2.795 -1.262 1.00 91.31 106 GLU A N 1
ATOM 849 C CA . GLU A 1 106 ? -4.726 -4.196 -0.824 1.00 91.31 106 GLU A CA 1
ATOM 850 C C . GLU A 1 106 ? -3.556 -4.480 0.116 1.00 91.31 106 GLU A C 1
ATOM 852 O O . GLU A 1 106 ? -3.756 -5.122 1.135 1.00 91.31 106 GLU A O 1
ATOM 857 N N . VAL A 1 107 ? -2.369 -3.928 -0.167 1.00 92.50 107 VAL A N 1
ATOM 858 C CA . VAL A 1 107 ? -1.198 -4.067 0.717 1.00 92.50 107 VAL A CA 1
ATOM 859 C C . VAL A 1 107 ? -1.516 -3.544 2.113 1.00 92.50 107 VAL A C 1
ATOM 861 O O . VAL A 1 107 ? -1.347 -4.250 3.092 1.00 92.50 107 VAL A O 1
ATOM 864 N N . LEU A 1 108 ? -2.015 -2.310 2.215 1.00 94.31 108 LEU A N 1
ATOM 865 C CA . LEU A 1 108 ? -2.355 -1.694 3.496 1.00 94.31 108 LEU A CA 1
ATOM 866 C C . LEU A 1 108 ? -3.370 -2.536 4.270 1.00 94.31 108 LEU A C 1
ATOM 868 O O . LEU A 1 108 ? -3.256 -2.653 5.484 1.00 94.31 108 LEU A O 1
ATOM 872 N N . HIS A 1 109 ? -4.359 -3.104 3.580 1.00 94.75 109 HIS A N 1
ATOM 873 C CA . HIS A 1 109 ? -5.351 -3.982 4.193 1.00 94.75 109 HIS A CA 1
ATOM 874 C C . HIS A 1 109 ? -4.723 -5.278 4.716 1.00 94.75 109 HIS A C 1
ATOM 876 O O . HIS A 1 109 ? -4.901 -5.595 5.888 1.00 94.75 109 HIS A O 1
ATOM 882 N N . GLU A 1 110 ? -3.933 -5.964 3.888 1.00 93.75 110 GLU A N 1
ATOM 883 C CA . GLU A 1 110 ? -3.200 -7.184 4.246 1.00 93.75 110 GLU A CA 1
ATOM 884 C C . GLU A 1 110 ? -2.274 -6.955 5.450 1.00 93.75 110 GLU A C 1
ATOM 886 O O . GLU A 1 110 ? -2.346 -7.702 6.423 1.00 93.75 110 GLU A O 1
ATOM 891 N N . GLU A 1 111 ? -1.447 -5.903 5.430 1.00 93.94 111 GLU A N 1
ATOM 892 C CA . GLU A 1 111 ? -0.512 -5.603 6.524 1.00 93.94 111 GLU A CA 1
ATOM 893 C C . GLU A 1 111 ? -1.234 -5.295 7.838 1.00 93.94 111 GLU A C 1
ATOM 895 O O . GLU A 1 111 ? -0.823 -5.763 8.900 1.00 93.94 111 GLU A O 1
ATOM 900 N N . ILE A 1 112 ? -2.322 -4.519 7.780 1.00 94.69 112 ILE A N 1
ATOM 901 C CA . ILE A 1 112 ? -3.129 -4.203 8.963 1.00 94.69 112 ILE A CA 1
ATOM 902 C C . ILE A 1 112 ? -3.747 -5.484 9.528 1.00 94.69 112 ILE A C 1
ATOM 904 O O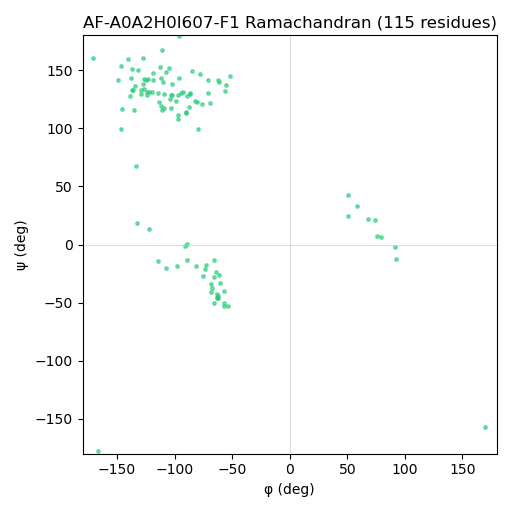 . ILE A 1 112 ? -3.668 -5.695 10.735 1.00 94.69 112 ILE A O 1
ATOM 908 N N . LEU A 1 113 ? -4.316 -6.349 8.682 1.00 94.38 113 LEU A N 1
ATOM 909 C CA . LEU A 1 113 ? -4.894 -7.622 9.119 1.00 94.38 113 LEU A CA 1
ATOM 910 C C . LEU A 1 113 ? -3.842 -8.551 9.734 1.00 94.38 113 LEU A C 1
ATOM 912 O O . LEU A 1 113 ? -4.071 -9.115 10.799 1.00 94.38 113 LEU A O 1
ATOM 916 N N . MET A 1 114 ? -2.667 -8.676 9.117 1.00 92.12 114 MET A N 1
ATOM 917 C CA . MET A 1 114 ? -1.572 -9.490 9.658 1.00 92.12 114 MET A CA 1
ATOM 918 C C . MET A 1 114 ? -1.026 -8.966 10.990 1.00 92.12 114 MET A C 1
ATOM 920 O O . MET A 1 114 ? -0.441 -9.734 11.745 1.00 92.12 114 MET A O 1
ATOM 924 N N . ALA A 1 115 ? -1.185 -7.674 11.290 1.00 92.94 115 ALA A N 1
ATOM 925 C CA . ALA A 1 115 ? -0.764 -7.106 12.568 1.00 92.94 115 ALA A CA 1
ATOM 926 C C . ALA A 1 115 ? -1.770 -7.326 13.708 1.00 92.94 115 ALA A C 1
ATOM 928 O O . ALA A 1 115 ? -1.394 -7.161 14.871 1.00 92.94 115 ALA A O 1
ATOM 929 N N . ILE A 1 116 ? -3.031 -7.642 13.394 1.00 91.75 116 ILE A N 1
ATOM 930 C CA . ILE A 1 116 ? -4.102 -7.813 14.390 1.00 91.75 116 ILE A CA 1
ATOM 931 C C . ILE A 1 116 ? -4.527 -9.276 14.593 1.00 91.75 116 ILE A C 1
ATOM 933 O O . ILE A 1 116 ? -5.119 -9.577 15.631 1.00 91.75 116 ILE A O 1
ATOM 937 N N . LEU A 1 117 ? -4.229 -10.160 13.632 1.00 85.12 117 LEU A N 1
ATOM 938 C CA . LEU A 1 117 ? -4.463 -11.613 13.685 1.00 85.12 117 LEU A CA 1
ATOM 939 C C . LEU A 1 117 ? -3.275 -12.366 14.301 1.00 85.12 117 LEU A C 1
ATOM 941 O O . LEU A 1 117 ? -3.532 -13.325 15.065 1.00 85.12 117 LEU A O 1
#

Radius of gyration: 14.93 Å; Cα contacts (8 Å, |Δi|>4): 231; chains: 1; bounding box: 35×30×36 Å